Protein AF-A0A1S3CPS3-F1 (afdb_monomer_lite)

Sequence (125 aa):
MTLNRGPIDPDVLYDQNIHRSETVWDDRNTPEINCRRREAVVQRTIPLHRNILPLLRASGFYGLARLGFIQLDWHLITALLERWRPETHTFHMPVGESIITLQDVEVFVGLPADGEPVIGQMHDD

Radius of gyration: 20.02 Å; chains: 1; bounding box: 46×46×53 Å

Foldseek 3Di:
DPQDQDDPDCVQQVCCVVALSNCPPPPPCDPQDDDDDPPPDQWLPPPDDPVVCVVCVVQQNNQQSPDTDDDDDPVVVRQQVSQQGPSVRWGQDSVGTHHCDLVNVCVNRVRDSDDDDDDDDDDDD

Secondary structure (DSSP, 8-state):
-----S-SSTTTSTTGGGSHHHHTTS-S-PPPP--------S-------TTHHHHHHHTTTHHHHH-------HHHHHHHHTTEETTTTEEEETTEEE---HHHHHHHH---SSSS---------

Structure (mmCIF, N/CA/C/O backbone):
data_AF-A0A1S3CPS3-F1
#
_entry.id   AF-A0A1S3CPS3-F1
#
loop_
_atom_site.group_PDB
_atom_site.id
_atom_site.type_symbol
_atom_site.label_atom_id
_atom_site.label_alt_id
_atom_site.label_comp_id
_atom_site.label_asym_id
_atom_site.label_entity_id
_atom_site.label_seq_id
_atom_site.pdbx_PDB_ins_code
_atom_site.Cartn_x
_atom_site.Cartn_y
_atom_site.Cartn_z
_atom_site.occupancy
_atom_site.B_iso_or_equiv
_atom_site.auth_seq_id
_atom_site.auth_comp_id
_atom_site.auth_asym_id
_atom_site.auth_atom_id
_atom_site.pdbx_PDB_model_num
ATOM 1 N N . MET A 1 1 ? 12.681 -18.830 -22.046 1.00 41.53 1 MET A N 1
ATOM 2 C CA . MET A 1 1 ? 11.754 -17.700 -21.839 1.00 41.53 1 MET A CA 1
ATOM 3 C C . MET A 1 1 ? 12.587 -16.486 -21.492 1.00 41.53 1 MET A C 1
ATOM 5 O O . MET A 1 1 ? 13.226 -16.481 -20.450 1.00 41.53 1 MET A O 1
ATOM 9 N N . THR A 1 2 ? 12.673 -15.514 -22.392 1.00 49.75 2 THR A N 1
ATOM 10 C CA . THR A 1 2 ? 13.276 -14.212 -22.097 1.00 49.75 2 THR A CA 1
ATOM 11 C C . THR A 1 2 ? 12.323 -13.462 -21.175 1.00 49.75 2 THR A C 1
ATOM 13 O O . THR A 1 2 ? 11.215 -13.125 -21.581 1.00 49.75 2 THR A O 1
ATOM 16 N N . LEU A 1 3 ? 12.719 -13.292 -19.912 1.00 58.16 3 LEU A N 1
ATOM 17 C CA . LEU A 1 3 ? 11.977 -12.510 -18.926 1.00 58.16 3 LEU A CA 1
ATOM 18 C C . LEU A 1 3 ? 11.832 -11.085 -19.474 1.00 58.16 3 LEU A C 1
ATOM 20 O O . LEU A 1 3 ? 12.842 -10.410 -19.676 1.00 58.16 3 LEU A O 1
ATOM 24 N N . ASN A 1 4 ? 10.608 -10.669 -19.796 1.00 58.00 4 ASN A N 1
ATOM 25 C CA . ASN A 1 4 ? 10.362 -9.348 -20.365 1.00 58.00 4 ASN A CA 1
ATOM 26 C C . ASN A 1 4 ? 10.661 -8.297 -19.284 1.00 58.00 4 ASN A C 1
ATOM 28 O O . ASN A 1 4 ? 10.071 -8.339 -18.205 1.00 58.00 4 ASN A O 1
ATOM 32 N N . ARG A 1 5 ? 11.644 -7.425 -19.537 1.00 60.66 5 ARG A N 1
ATOM 33 C CA . ARG A 1 5 ? 12.244 -6.529 -18.524 1.00 60.66 5 ARG A CA 1
ATOM 34 C C . ARG A 1 5 ? 11.536 -5.180 -18.391 1.00 60.66 5 ARG A C 1
ATOM 36 O O . ARG A 1 5 ? 11.860 -4.405 -17.497 1.00 60.66 5 ARG A O 1
ATOM 43 N N . GLY A 1 6 ? 10.571 -4.914 -19.261 1.00 64.44 6 GLY A N 1
ATOM 44 C CA . GLY A 1 6 ? 9.902 -3.629 -19.361 1.00 64.44 6 GLY A CA 1
ATOM 45 C C . GLY A 1 6 ? 8.539 -3.749 -20.040 1.00 64.44 6 GLY A C 1
ATOM 46 O O . GLY A 1 6 ? 8.121 -4.857 -20.395 1.00 64.44 6 GLY A O 1
ATOM 47 N N . PRO A 1 7 ? 7.832 -2.621 -20.187 1.00 68.56 7 PRO A N 1
ATOM 48 C CA . PRO A 1 7 ? 6.546 -2.571 -20.868 1.00 68.56 7 PRO A CA 1
ATOM 49 C C . PRO A 1 7 ? 6.661 -3.078 -22.310 1.00 68.56 7 PRO A C 1
ATOM 51 O O . PRO A 1 7 ? 7.671 -2.869 -22.980 1.00 68.56 7 PRO A O 1
ATOM 54 N N . ILE A 1 8 ? 5.600 -3.723 -22.795 1.00 72.12 8 ILE A N 1
ATOM 55 C CA . ILE A 1 8 ? 5.469 -4.064 -24.221 1.00 72.12 8 ILE A CA 1
ATOM 56 C C . ILE A 1 8 ? 5.279 -2.782 -25.044 1.00 72.12 8 ILE A C 1
ATOM 58 O O . ILE A 1 8 ? 5.787 -2.689 -26.159 1.00 72.12 8 ILE A O 1
ATOM 62 N N . ASP A 1 9 ? 4.576 -1.806 -24.468 1.00 74.94 9 ASP A N 1
ATOM 63 C CA . ASP A 1 9 ? 4.298 -0.505 -25.062 1.00 74.94 9 ASP A CA 1
ATOM 64 C C . ASP A 1 9 ? 4.963 0.615 -24.234 1.00 74.94 9 ASP A C 1
ATOM 66 O O . ASP A 1 9 ? 4.544 0.868 -23.097 1.00 74.94 9 ASP A O 1
ATOM 70 N N . PRO A 1 10 ? 6.012 1.271 -24.761 1.00 73.31 10 PRO A N 1
ATOM 71 C CA . PRO A 1 10 ? 6.717 2.335 -24.054 1.00 73.31 10 PRO A CA 1
ATOM 72 C C . PRO A 1 10 ? 5.872 3.604 -23.861 1.00 73.31 10 PRO A C 1
ATOM 74 O O . PRO A 1 10 ? 6.233 4.417 -23.015 1.00 73.31 10 PRO A O 1
ATOM 77 N N . ASP A 1 11 ? 4.752 3.765 -24.574 1.00 79.25 11 ASP A N 1
ATOM 78 C CA . ASP A 1 11 ? 3.881 4.938 -24.429 1.00 79.25 11 ASP A CA 1
ATOM 79 C C . ASP A 1 11 ? 3.039 4.878 -23.140 1.00 79.25 11 ASP A C 1
ATOM 81 O O . ASP A 1 11 ? 2.579 5.906 -22.642 1.00 79.25 11 ASP A O 1
ATOM 85 N N . VAL A 1 12 ? 2.859 3.681 -22.566 1.00 77.25 12 VAL A N 1
ATOM 86 C CA . VAL A 1 12 ? 2.080 3.467 -21.334 1.00 77.25 12 VAL A CA 1
ATOM 87 C C . VAL A 1 12 ? 2.925 3.690 -20.077 1.00 77.25 12 VAL A C 1
ATOM 89 O O . VAL A 1 12 ? 2.454 4.309 -19.126 1.00 77.25 12 VAL A O 1
ATOM 92 N N . LEU A 1 13 ? 4.172 3.204 -20.064 1.00 83.94 13 LEU A N 1
ATOM 93 C CA . LEU A 1 13 ? 5.126 3.415 -18.963 1.00 83.94 13 LEU A CA 1
ATOM 94 C C . LEU A 1 13 ? 6.268 4.314 -19.435 1.00 83.94 13 LEU A C 1
ATOM 96 O O . LEU A 1 13 ? 7.410 3.873 -19.612 1.00 83.94 13 LEU A O 1
ATOM 100 N N . TYR A 1 14 ? 5.923 5.576 -19.667 1.00 85.25 14 TYR A N 1
ATOM 101 C CA . TYR A 1 14 ? 6.812 6.562 -20.272 1.00 85.25 14 TYR A CA 1
ATOM 102 C C . TYR A 1 14 ? 8.051 6.885 -19.415 1.00 85.25 14 TYR A C 1
ATOM 104 O O . TYR A 1 14 ? 9.053 7.334 -19.970 1.00 85.25 14 TYR A O 1
ATOM 112 N N . ASP A 1 15 ? 8.047 6.587 -18.107 1.00 87.56 15 ASP A N 1
ATOM 113 C CA . ASP A 1 15 ? 9.205 6.787 -17.222 1.00 87.56 15 ASP A CA 1
ATOM 114 C C . ASP A 1 15 ? 10.088 5.528 -17.076 1.00 87.56 15 ASP A C 1
ATOM 116 O O . ASP A 1 15 ? 10.978 5.481 -16.221 1.00 87.56 15 ASP A O 1
ATOM 120 N N . GLN A 1 16 ? 9.902 4.484 -17.902 1.00 84.94 16 GLN A N 1
ATOM 121 C CA . GLN A 1 16 ? 10.664 3.228 -17.790 1.00 84.94 16 GLN A CA 1
ATOM 122 C C . GLN A 1 16 ? 12.186 3.437 -17.757 1.00 84.94 16 GLN A C 1
ATOM 124 O O . GLN A 1 16 ? 12.871 2.790 -16.970 1.00 84.94 16 GLN A O 1
ATOM 129 N N . ASN A 1 17 ? 12.715 4.335 -18.588 1.00 83.94 17 ASN A N 1
ATOM 130 C CA . ASN A 1 17 ? 14.154 4.579 -18.729 1.00 83.94 17 ASN A CA 1
ATOM 131 C C . ASN A 1 17 ? 14.822 5.155 -17.466 1.00 83.94 17 ASN A C 1
ATOM 133 O O . ASN A 1 17 ? 16.031 5.006 -17.296 1.00 83.94 17 ASN A O 1
ATOM 137 N N . ILE A 1 18 ? 14.054 5.824 -16.605 1.00 85.31 18 ILE A N 1
ATOM 138 C CA . ILE A 1 18 ? 14.514 6.386 -15.328 1.00 85.31 18 ILE A CA 1
ATOM 139 C C . ILE A 1 18 ? 14.007 5.584 -14.124 1.00 85.31 18 ILE A C 1
ATOM 141 O O . ILE A 1 18 ? 14.404 5.847 -12.987 1.00 85.31 18 ILE A O 1
ATOM 145 N N . HIS A 1 19 ? 13.131 4.606 -14.354 1.00 86.12 19 HIS A N 1
ATOM 146 C CA . HIS A 1 19 ? 12.526 3.815 -13.301 1.00 86.12 19 HIS A CA 1
ATOM 147 C C . HIS A 1 19 ? 13.486 2.751 -12.758 1.00 86.12 19 HIS A C 1
ATOM 149 O O . HIS A 1 19 ? 14.200 2.074 -13.496 1.00 86.12 19 HIS A O 1
ATOM 155 N N . ARG A 1 20 ? 13.454 2.524 -11.439 1.00 80.12 20 ARG A N 1
ATOM 156 C CA . ARG A 1 20 ? 14.397 1.618 -10.761 1.00 80.12 20 ARG A CA 1
ATOM 157 C C . ARG A 1 20 ? 14.268 0.154 -11.202 1.00 80.12 20 ARG A C 1
ATOM 159 O O . ARG A 1 20 ? 15.234 -0.595 -11.105 1.00 80.12 20 ARG A O 1
ATOM 166 N N . SER A 1 21 ? 13.117 -0.259 -11.740 1.00 80.00 21 SER A N 1
ATOM 167 C CA . SER A 1 21 ? 12.954 -1.602 -12.323 1.00 80.00 21 SER A CA 1
ATOM 168 C C . SER A 1 21 ? 13.867 -1.864 -13.522 1.00 80.00 21 SER A C 1
ATOM 170 O O . SER A 1 21 ? 14.117 -3.025 -13.831 1.00 80.00 21 SER A O 1
ATOM 172 N N . GLU A 1 22 ? 14.321 -0.815 -14.216 1.00 79.81 22 GLU A N 1
ATOM 173 C CA . GLU A 1 22 ? 15.258 -0.939 -15.336 1.00 79.81 22 GLU A CA 1
ATOM 174 C C . GLU A 1 22 ? 16.603 -1.492 -14.858 1.00 79.81 22 GLU A C 1
ATOM 176 O O . GLU A 1 22 ? 17.214 -2.328 -15.518 1.00 79.81 22 GLU A O 1
ATOM 181 N N . THR A 1 23 ? 17.036 -1.081 -13.663 1.00 76.75 23 THR A N 1
ATOM 182 C CA . THR A 1 23 ? 18.326 -1.482 -13.098 1.00 76.75 23 THR A CA 1
ATOM 183 C C . THR A 1 23 ? 18.220 -2.581 -12.054 1.00 76.75 23 THR A C 1
ATOM 185 O O . THR A 1 23 ? 19.248 -3.127 -11.693 1.00 76.75 23 THR A O 1
ATOM 188 N N . VAL A 1 24 ? 17.024 -2.957 -11.583 1.00 72.06 24 VAL A N 1
ATOM 189 C CA . VAL A 1 24 ? 16.867 -3.981 -10.526 1.00 72.06 24 VAL A CA 1
ATOM 190 C C . VAL A 1 24 ? 17.383 -5.369 -10.938 1.00 72.06 24 VAL A C 1
ATOM 192 O O . VAL A 1 24 ? 17.689 -6.199 -10.088 1.00 72.06 24 VAL A O 1
ATOM 195 N N . TRP A 1 25 ? 17.451 -5.635 -12.246 1.00 68.00 25 TRP A N 1
ATOM 196 C CA . TRP A 1 25 ? 17.958 -6.889 -12.818 1.00 68.00 25 TRP A CA 1
ATOM 197 C C . TRP A 1 25 ? 19.433 -6.829 -13.200 1.00 68.00 25 TRP A C 1
ATOM 199 O O . TRP A 1 25 ? 20.061 -7.868 -13.405 1.00 68.00 25 TRP A O 1
ATOM 209 N N . ASP A 1 26 ? 19.962 -5.621 -13.339 1.00 68.06 26 ASP A N 1
ATOM 210 C CA . ASP A 1 26 ? 21.376 -5.407 -13.542 1.00 68.06 26 ASP A CA 1
ATOM 211 C C . ASP A 1 26 ? 21.992 -5.383 -12.142 1.00 68.06 26 ASP A C 1
ATOM 213 O O . ASP A 1 26 ? 21.619 -4.553 -11.324 1.00 68.06 26 ASP A O 1
ATOM 217 N N . ASP A 1 27 ? 22.940 -6.275 -11.854 1.00 61.59 27 ASP A N 1
ATOM 218 C CA . ASP A 1 27 ? 23.669 -6.400 -10.569 1.00 61.59 27 ASP A CA 1
ATOM 219 C C . ASP A 1 27 ? 24.555 -5.164 -10.244 1.00 61.59 27 ASP A C 1
ATOM 221 O O . ASP A 1 27 ? 25.608 -5.229 -9.616 1.00 61.59 27 ASP A O 1
ATOM 225 N N . ARG A 1 28 ? 24.169 -4.001 -10.774 1.00 60.50 28 ARG A N 1
ATOM 226 C CA . ARG A 1 28 ? 24.707 -2.675 -10.507 1.00 60.50 28 ARG A CA 1
ATOM 227 C C . ARG A 1 28 ? 24.231 -2.240 -9.123 1.00 60.50 28 ARG A C 1
ATOM 229 O O . ARG A 1 28 ? 23.114 -2.558 -8.727 1.00 60.50 28 ARG A O 1
ATOM 236 N N . ASN A 1 29 ? 25.054 -1.442 -8.436 1.00 65.12 29 ASN A N 1
ATOM 237 C CA . ASN A 1 29 ? 24.770 -0.801 -7.143 1.00 65.12 29 ASN A CA 1
ATOM 238 C C . ASN A 1 29 ? 23.523 0.109 -7.187 1.00 65.12 29 ASN A C 1
ATOM 240 O O . ASN A 1 29 ? 23.625 1.336 -7.118 1.00 65.12 29 ASN A O 1
ATOM 244 N N . THR A 1 30 ? 22.336 -0.471 -7.309 1.00 69.31 30 THR A N 1
ATOM 245 C CA . THR A 1 30 ? 21.082 0.248 -7.153 1.00 69.31 30 THR A CA 1
ATOM 246 C C . THR A 1 30 ? 20.986 0.647 -5.680 1.00 69.31 30 THR A C 1
ATOM 248 O O . THR A 1 30 ? 21.129 -0.218 -4.814 1.00 69.31 30 THR A O 1
ATOM 251 N N . PRO A 1 31 ? 20.808 1.940 -5.359 1.00 76.31 31 PRO A N 1
ATOM 252 C CA . PRO A 1 31 ? 20.726 2.367 -3.972 1.00 76.31 31 PRO A CA 1
ATOM 253 C C . PRO A 1 31 ? 19.561 1.656 -3.281 1.00 76.31 31 PRO A C 1
ATOM 255 O O . PRO A 1 31 ? 18.433 1.677 -3.779 1.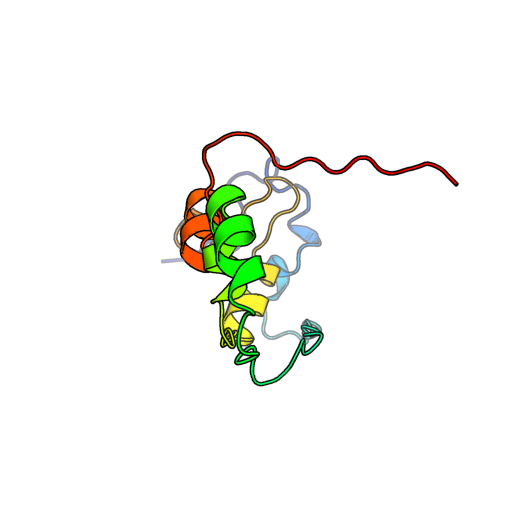00 76.31 31 PRO A O 1
ATOM 258 N N . GLU A 1 32 ? 19.844 1.032 -2.137 1.00 77.69 32 GLU A N 1
ATOM 259 C CA . GL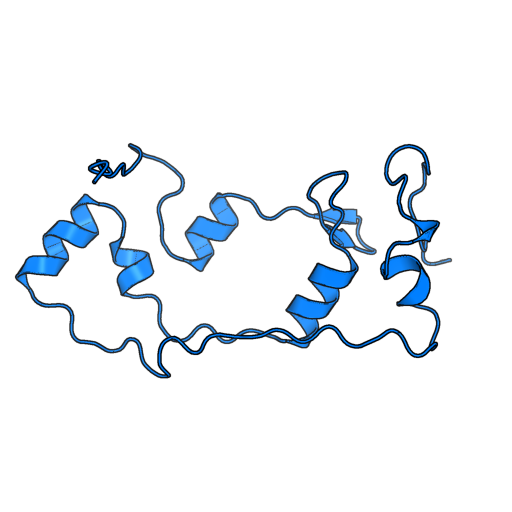U A 1 32 ? 18.828 0.362 -1.331 1.00 77.69 32 GLU A CA 1
ATOM 260 C C . GLU A 1 32 ? 17.746 1.370 -0.928 1.00 77.69 32 GLU A C 1
ATOM 262 O O . GLU A 1 32 ? 18.029 2.435 -0.367 1.00 77.69 32 GLU A O 1
ATOM 267 N N . ILE A 1 33 ? 16.481 1.034 -1.183 1.00 82.94 33 ILE A N 1
ATOM 268 C CA . ILE A 1 33 ? 15.381 1.722 -0.502 1.00 82.94 33 ILE A CA 1
ATOM 269 C C . ILE A 1 33 ? 15.528 1.400 0.971 1.00 82.94 33 ILE A C 1
ATOM 271 O O . ILE A 1 33 ? 15.820 0.261 1.289 1.00 82.94 33 ILE A O 1
ATOM 275 N N . ASN A 1 34 ? 15.269 2.348 1.868 1.00 78.25 34 ASN A N 1
ATOM 276 C CA . ASN A 1 34 ? 15.160 2.072 3.296 1.00 78.25 34 ASN A CA 1
ATOM 277 C C . ASN A 1 34 ? 13.737 2.389 3.777 1.00 78.25 34 ASN A C 1
ATOM 279 O O . ASN A 1 34 ? 13.303 3.541 3.701 1.00 78.25 34 ASN A O 1
ATOM 283 N N . CYS A 1 35 ? 12.989 1.394 4.264 1.00 75.12 35 CYS A N 1
ATOM 284 C CA . CYS A 1 35 ? 11.683 1.639 4.856 1.00 75.12 35 CYS A CA 1
ATOM 285 C C . CYS A 1 35 ? 11.890 2.116 6.267 1.00 75.12 35 CYS A C 1
ATOM 287 O O . CYS A 1 35 ? 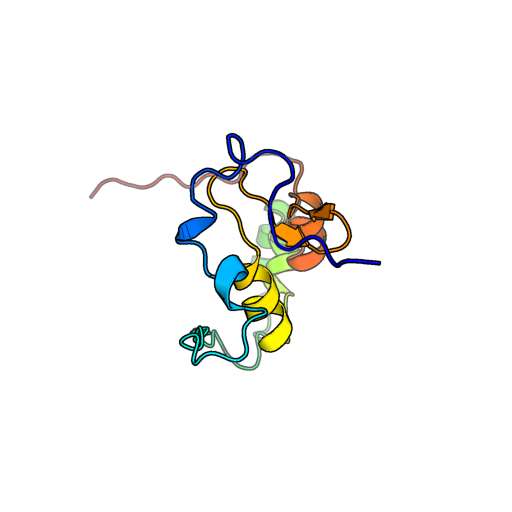12.349 1.397 7.155 1.00 75.12 35 CYS A O 1
ATOM 289 N N . ARG A 1 36 ? 11.411 3.328 6.490 1.00 78.38 36 ARG A N 1
ATOM 290 C CA . ARG A 1 36 ? 11.275 3.861 7.827 1.00 78.38 36 ARG A CA 1
ATOM 291 C C . ARG A 1 36 ? 9.932 3.443 8.381 1.00 78.38 36 ARG A C 1
ATOM 293 O O . ARG A 1 36 ? 8.906 4.056 8.104 1.00 78.38 36 ARG A O 1
ATOM 300 N N . ARG A 1 37 ? 9.950 2.408 9.215 1.00 72.31 37 ARG A N 1
ATOM 301 C CA . ARG A 1 37 ? 8.819 2.119 10.086 1.00 72.31 37 ARG A CA 1
ATOM 302 C C . ARG A 1 37 ? 8.888 3.058 11.282 1.00 72.31 37 ARG A C 1
ATOM 304 O O . ARG A 1 37 ? 9.793 2.958 12.105 1.00 72.31 37 ARG A O 1
ATOM 311 N N . ARG A 1 38 ? 7.904 3.948 11.420 1.00 67.50 38 ARG A N 1
ATOM 312 C CA . ARG A 1 38 ? 7.655 4.586 12.714 1.00 67.50 38 ARG A CA 1
ATOM 313 C C . ARG A 1 38 ? 7.017 3.521 13.596 1.00 67.50 38 ARG A C 1
ATOM 315 O O . ARG A 1 38 ? 5.852 3.183 13.395 1.00 67.50 38 ARG A O 1
ATOM 322 N N . GLU A 1 39 ? 7.794 2.923 14.495 1.00 57.97 39 GLU A N 1
ATOM 323 C CA . GLU A 1 39 ? 7.276 1.944 15.449 1.00 57.97 39 GLU A CA 1
ATOM 324 C C . GLU A 1 39 ? 6.214 2.602 16.332 1.00 57.97 39 GLU A C 1
ATOM 326 O O . GLU A 1 39 ? 6.501 3.224 17.350 1.00 57.97 39 GLU A O 1
ATOM 331 N N . ALA A 1 40 ? 4.950 2.463 15.946 1.00 52.94 40 ALA A N 1
ATOM 332 C CA . ALA A 1 40 ? 3.839 2.672 16.852 1.00 52.94 40 ALA A CA 1
ATOM 333 C C . ALA A 1 40 ? 3.679 1.400 17.696 1.00 52.94 40 ALA A C 1
ATOM 335 O O . ALA A 1 40 ? 2.731 0.647 17.514 1.00 52.94 40 ALA A O 1
ATOM 336 N N . VAL A 1 41 ? 4.637 1.201 18.608 1.00 52.72 41 VAL A N 1
ATOM 337 C CA . VAL A 1 41 ? 4.556 0.336 19.792 1.00 52.72 41 VAL A CA 1
ATOM 338 C C . VAL A 1 41 ? 4.499 -1.173 19.504 1.00 52.72 41 VAL A C 1
ATOM 340 O O . VAL A 1 41 ? 3.566 -1.704 18.913 1.00 52.72 41 VAL A O 1
ATOM 343 N N . VAL A 1 42 ? 5.497 -1.881 20.035 1.00 50.94 42 VAL A N 1
ATOM 344 C CA . VAL A 1 42 ? 5.684 -3.344 20.032 1.00 50.94 42 VAL A CA 1
ATOM 345 C C . VAL A 1 42 ? 4.460 -4.149 20.512 1.00 50.94 42 VAL A C 1
ATOM 347 O O . VAL A 1 42 ? 4.366 -5.330 20.212 1.00 50.94 42 VAL A O 1
ATOM 350 N N . GLN A 1 43 ? 3.463 -3.549 21.161 1.00 51.94 43 GLN A N 1
ATOM 351 C CA . GLN A 1 43 ? 2.217 -4.204 21.564 1.00 51.94 43 GLN A CA 1
ATOM 352 C C . GLN A 1 43 ? 1.074 -3.179 21.582 1.00 51.94 43 GLN A C 1
ATOM 354 O O . GLN A 1 43 ? 0.949 -2.395 22.518 1.00 51.94 43 GLN A O 1
ATOM 359 N N . ARG A 1 44 ? 0.160 -3.233 20.605 1.00 55.81 44 ARG A N 1
ATOM 360 C CA . ARG A 1 44 ? -1.185 -2.628 20.728 1.00 55.81 44 ARG A CA 1
ATOM 361 C C . ARG A 1 44 ? -2.101 -3.438 21.655 1.00 55.81 44 ARG A C 1
ATOM 363 O O . ARG A 1 44 ? -3.316 -3.432 21.504 1.00 55.81 44 ARG A O 1
ATOM 370 N N . THR A 1 45 ? -1.553 -4.120 22.654 1.00 58.16 45 THR A N 1
ATOM 371 C CA . THR A 1 45 ? -2.354 -4.788 23.684 1.00 58.16 45 THR A CA 1
ATOM 372 C C . THR A 1 45 ? -2.750 -3.785 24.770 1.00 58.16 45 THR A C 1
ATOM 374 O O . THR A 1 45 ? -2.632 -4.065 25.957 1.00 58.16 45 THR A O 1
ATOM 377 N N . ILE A 1 46 ? -3.182 -2.581 24.379 1.00 66.12 46 ILE A N 1
ATOM 378 C CA . ILE A 1 46 ? -3.782 -1.631 25.316 1.00 66.12 46 ILE A CA 1
ATOM 379 C C . ILE A 1 46 ? -5.211 -2.125 25.557 1.00 66.12 46 ILE A C 1
ATOM 381 O O . ILE A 1 46 ? -5.980 -2.226 24.597 1.00 66.12 46 ILE A O 1
ATOM 385 N N . PRO A 1 47 ? -5.596 -2.453 26.800 1.00 76.31 47 PRO A N 1
ATOM 386 C CA . PRO A 1 47 ? -6.962 -2.853 27.093 1.00 76.31 47 PRO A CA 1
ATOM 387 C C . PRO A 1 47 ? -7.923 -1.721 26.712 1.00 76.31 47 PRO A C 1
ATOM 389 O O . PRO A 1 47 ? -7.872 -0.629 27.280 1.00 76.31 47 PRO A O 1
ATOM 392 N N . LEU A 1 48 ? -8.798 -1.969 25.736 1.00 83.19 48 LEU A N 1
ATOM 393 C CA . LEU A 1 48 ? -9.810 -0.995 25.336 1.00 83.19 48 LEU A CA 1
ATOM 394 C C . LEU A 1 48 ? -10.834 -0.838 26.462 1.00 83.19 48 LEU A C 1
ATOM 396 O O . LEU A 1 48 ? -11.432 -1.816 26.917 1.00 83.19 48 LEU A O 1
ATOM 400 N N . HIS A 1 49 ? -11.062 0.402 26.896 1.00 88.38 49 HIS A N 1
ATOM 401 C CA . HIS A 1 49 ? -12.054 0.687 27.924 1.00 88.38 49 HIS A CA 1
ATOM 402 C C . HIS A 1 49 ? -13.457 0.271 27.458 1.00 88.38 49 HIS A C 1
ATOM 404 O O . HIS A 1 49 ? -13.835 0.478 26.300 1.00 88.38 49 HIS A O 1
ATOM 410 N N . ARG A 1 50 ? -14.271 -0.262 28.377 1.00 89.56 50 ARG A N 1
ATOM 411 C CA . ARG A 1 50 ? -15.611 -0.796 28.077 1.00 89.56 50 ARG A CA 1
ATOM 412 C C . ARG A 1 50 ? -16.522 0.211 27.368 1.00 89.56 50 ARG A C 1
ATOM 414 O O . ARG A 1 50 ? -17.318 -0.195 26.532 1.00 89.56 50 ARG A O 1
ATOM 421 N N . ASN A 1 51 ? -16.373 1.502 27.661 1.00 92.50 51 ASN A N 1
ATOM 422 C CA . ASN A 1 51 ? -17.179 2.568 27.050 1.00 92.50 51 ASN A CA 1
ATOM 423 C C . ASN A 1 51 ? -16.732 2.936 25.624 1.00 92.50 51 ASN A C 1
ATOM 425 O O . ASN A 1 51 ? -17.505 3.529 24.884 1.00 92.50 51 ASN A O 1
ATOM 429 N N . ILE A 1 52 ? -15.505 2.585 25.229 1.00 89.69 52 ILE A N 1
ATOM 430 C CA . ILE A 1 52 ? -14.961 2.878 23.893 1.00 89.69 52 ILE A CA 1
ATOM 431 C C . ILE A 1 52 ? -15.358 1.776 22.901 1.00 89.69 52 ILE A C 1
ATOM 433 O O . ILE A 1 52 ? -15.563 2.042 21.720 1.00 89.69 52 ILE A O 1
ATOM 437 N N . LEU A 1 53 ? -15.528 0.537 23.378 1.00 90.56 53 LEU A N 1
ATOM 438 C CA . LEU A 1 53 ? -15.893 -0.608 22.538 1.00 90.56 53 LEU A CA 1
ATOM 439 C C . LEU A 1 53 ? -17.180 -0.395 21.713 1.00 90.56 53 LEU A C 1
ATOM 441 O O . LEU A 1 53 ? -17.147 -0.703 20.521 1.00 90.56 53 LEU A O 1
ATOM 445 N N . PRO A 1 54 ? -18.295 0.127 22.271 1.00 93.81 54 PRO A N 1
ATOM 446 C CA . PRO A 1 54 ? -19.490 0.418 21.482 1.00 93.81 54 PRO A CA 1
ATOM 447 C C . PRO A 1 54 ? -19.237 1.459 20.390 1.00 93.81 54 PRO A C 1
ATOM 449 O O . PRO A 1 54 ? -19.702 1.274 19.271 1.00 93.81 54 PRO A O 1
ATOM 452 N N . LEU A 1 55 ? -18.457 2.503 20.689 1.00 91.62 55 LEU A N 1
ATOM 453 C CA . LEU A 1 55 ? -18.141 3.572 19.739 1.00 91.62 55 LEU A CA 1
ATOM 454 C C . LEU A 1 55 ? -17.319 3.041 18.559 1.00 91.62 55 LEU A C 1
ATOM 456 O O . LEU A 1 55 ? -17.654 3.315 17.415 1.00 91.62 55 LEU A O 1
ATOM 460 N N . LEU A 1 56 ? -16.304 2.214 18.830 1.00 90.38 56 LEU A N 1
ATOM 461 C CA . LEU A 1 56 ? -15.474 1.593 17.790 1.00 90.38 56 LEU A CA 1
ATOM 462 C C . LEU A 1 56 ? -16.250 0.621 16.900 1.00 90.38 56 LEU A C 1
ATOM 464 O O . LEU A 1 56 ? -15.933 0.475 15.724 1.00 90.38 56 LEU A O 1
ATOM 468 N N . ARG A 1 57 ? -17.238 -0.085 17.458 1.00 90.44 57 ARG A N 1
ATOM 469 C CA . ARG A 1 57 ? -18.106 -0.967 16.667 1.00 90.44 57 ARG A CA 1
ATOM 470 C C . ARG A 1 57 ? -19.063 -0.163 15.801 1.00 90.44 57 ARG A C 1
ATOM 472 O O . ARG A 1 57 ? -19.200 -0.482 14.630 1.00 90.44 57 ARG A O 1
ATOM 479 N N . ALA A 1 58 ? -19.679 0.873 16.367 1.00 89.06 58 ALA A N 1
ATOM 480 C CA . ALA A 1 58 ? -20.588 1.747 15.635 1.00 89.06 58 ALA A CA 1
ATOM 481 C C . ALA A 1 58 ? -19.886 2.485 14.484 1.00 89.06 58 ALA A C 1
ATOM 483 O O . ALA A 1 58 ? -20.500 2.700 13.449 1.00 89.06 58 ALA A O 1
ATOM 484 N N . SER A 1 59 ? -18.604 2.832 14.643 1.00 87.69 59 SER A N 1
ATOM 485 C CA . SER A 1 59 ? -17.822 3.514 13.608 1.00 87.69 59 SER A CA 1
ATOM 486 C C . SER A 1 59 ? -17.101 2.585 12.623 1.00 87.69 59 SER A C 1
ATOM 488 O O . SER A 1 59 ? -16.467 3.078 11.698 1.00 87.69 59 SER A O 1
ATOM 490 N N . GLY A 1 60 ? -17.119 1.262 12.827 1.00 89.06 60 GLY A N 1
ATOM 491 C CA . GLY A 1 60 ? -16.360 0.309 12.002 1.00 89.06 60 GLY A CA 1
ATOM 492 C C . GLY A 1 60 ? -14.857 0.216 12.320 1.00 89.06 60 GLY A C 1
ATOM 493 O O . GLY A 1 60 ? -14.153 -0.610 11.750 1.00 89.06 60 GLY A O 1
ATOM 494 N N . PHE A 1 61 ? -14.342 0.980 13.289 1.00 89.12 61 PHE A N 1
ATOM 495 C CA . PHE A 1 61 ? -12.916 0.993 13.662 1.00 89.12 61 PHE A CA 1
ATOM 496 C C . PHE A 1 61 ? -12.486 -0.159 14.581 1.00 89.12 61 PHE A C 1
ATOM 498 O O . PHE A 1 61 ? -11.323 -0.246 14.986 1.00 89.12 61 PHE A O 1
ATOM 505 N N . TYR A 1 62 ? -13.403 -1.053 14.949 1.00 87.88 62 TYR A N 1
ATOM 506 C CA . TYR A 1 62 ? -13.106 -2.148 15.869 1.00 87.88 62 TYR A CA 1
ATOM 507 C C . TYR A 1 62 ? -12.020 -3.105 15.347 1.00 87.88 62 TYR A C 1
ATOM 509 O O . TYR A 1 62 ? -11.189 -3.549 16.142 1.00 87.88 62 TYR A O 1
ATOM 517 N N . GLY A 1 63 ? -11.986 -3.395 14.039 1.00 85.62 63 GLY A N 1
ATOM 518 C CA . GLY A 1 63 ? -10.936 -4.218 13.426 1.00 85.62 63 GLY A CA 1
ATOM 519 C C . GLY A 1 63 ? -9.555 -3.579 13.573 1.00 85.62 63 GLY A C 1
ATOM 520 O O . GLY A 1 63 ? -8.649 -4.191 14.141 1.00 85.62 63 GLY A O 1
ATOM 521 N N . LEU A 1 64 ? -9.441 -2.296 13.215 1.00 85.62 64 LEU A N 1
ATOM 522 C CA . LEU A 1 64 ? -8.207 -1.518 13.357 1.00 85.62 64 LEU A CA 1
ATOM 523 C C . LEU A 1 64 ? -7.731 -1.425 14.814 1.00 85.62 64 LEU A C 1
ATOM 525 O O . LEU A 1 64 ? -6.533 -1.500 15.092 1.00 85.62 64 LEU A O 1
ATOM 529 N N . ALA A 1 65 ? -8.661 -1.276 15.760 1.00 84.25 65 ALA A N 1
ATOM 530 C CA . ALA A 1 65 ? -8.347 -1.206 17.186 1.00 84.25 65 ALA A CA 1
ATOM 531 C C . ALA A 1 65 ? -7.824 -2.537 17.753 1.00 84.25 65 ALA A C 1
ATOM 533 O O . ALA A 1 65 ? -7.128 -2.547 18.766 1.00 84.25 65 ALA A O 1
ATOM 534 N N . ARG A 1 66 ? -8.151 -3.660 17.103 1.00 81.31 66 ARG A N 1
ATOM 535 C CA . ARG A 1 66 ? -7.631 -4.995 17.429 1.00 81.31 66 ARG A CA 1
ATOM 536 C C . ARG A 1 66 ? -6.388 -5.374 16.635 1.00 81.31 66 ARG A C 1
ATOM 538 O O . ARG A 1 66 ? -5.786 -6.403 16.940 1.00 81.31 66 ARG A O 1
ATOM 545 N N . LEU A 1 67 ? -6.025 -4.578 15.633 1.00 80.44 67 LEU A N 1
ATOM 546 C CA . LEU A 1 67 ? -4.865 -4.829 14.798 1.00 80.44 67 LEU A CA 1
ATOM 547 C C . LEU A 1 67 ? -3.613 -4.790 15.674 1.00 80.44 67 LEU A C 1
ATOM 549 O O . LEU A 1 67 ? -3.267 -3.760 16.258 1.00 80.44 67 LEU A O 1
ATOM 553 N N . GLY A 1 68 ? -2.987 -5.954 15.817 1.00 76.00 68 GLY A N 1
ATOM 554 C CA . GLY A 1 68 ? -1.791 -6.131 16.624 1.00 76.00 68 GLY A CA 1
ATOM 555 C C . GLY A 1 68 ? -0.538 -5.631 15.913 1.00 76.00 68 GLY A C 1
ATOM 556 O O . GLY A 1 68 ? -0.574 -4.771 15.030 1.00 76.00 68 GLY A O 1
ATOM 557 N N . PHE A 1 69 ? 0.600 -6.204 16.295 1.00 75.81 69 PHE A N 1
ATOM 558 C CA . PHE A 1 69 ? 1.831 -5.995 15.551 1.00 75.81 69 PHE A CA 1
ATOM 559 C C . PHE A 1 69 ? 1.707 -6.635 14.166 1.00 75.81 69 PHE A C 1
ATOM 561 O O . PHE A 1 69 ? 1.585 -7.851 14.040 1.00 75.81 69 PHE A O 1
ATOM 568 N N . ILE A 1 70 ? 1.769 -5.807 13.128 1.00 75.56 70 ILE A N 1
ATOM 569 C CA . ILE A 1 70 ? 1.917 -6.279 11.756 1.00 75.56 70 ILE A CA 1
ATOM 570 C C . ILE A 1 70 ? 3.397 -6.587 11.546 1.00 75.56 70 ILE A C 1
ATOM 572 O O . ILE A 1 70 ? 4.250 -5.694 11.662 1.00 75.56 70 ILE A O 1
ATOM 576 N N . GLN A 1 71 ? 3.698 -7.850 11.260 1.00 75.12 71 GLN A N 1
ATOM 577 C CA . GLN A 1 71 ? 5.004 -8.239 10.757 1.00 75.12 71 GLN A CA 1
ATOM 578 C C . GLN A 1 71 ? 5.075 -7.832 9.287 1.00 75.12 71 GLN A C 1
ATOM 580 O O . GLN A 1 71 ? 4.301 -8.305 8.461 1.00 75.12 71 GLN A O 1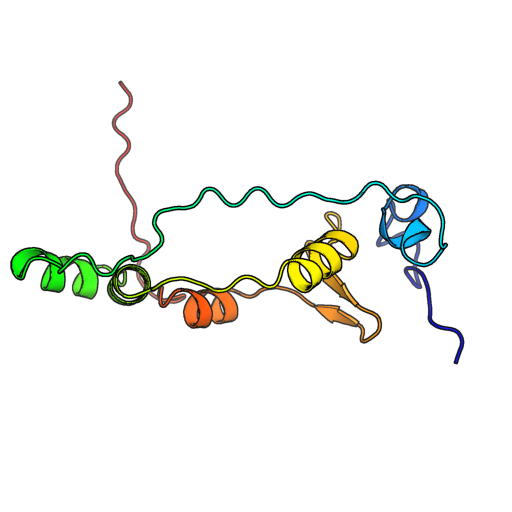
ATOM 585 N N . LEU A 1 72 ? 5.980 -6.908 8.988 1.00 78.44 72 LEU A N 1
ATOM 586 C CA . LEU A 1 72 ? 6.217 -6.428 7.637 1.00 78.44 72 LEU A CA 1
ATOM 587 C C . LEU A 1 72 ? 7.447 -7.142 7.087 1.00 78.44 72 LEU A C 1
ATOM 589 O O . LEU A 1 72 ? 8.511 -7.087 7.705 1.00 78.44 72 LEU A O 1
ATOM 593 N N . ASP A 1 73 ? 7.298 -7.804 5.942 1.00 84.88 73 ASP A N 1
ATOM 594 C CA . ASP A 1 73 ? 8.443 -8.323 5.204 1.00 84.88 73 ASP A CA 1
ATOM 595 C C . ASP A 1 73 ? 9.086 -7.174 4.431 1.00 84.88 73 ASP A C 1
ATOM 597 O O . ASP A 1 73 ? 8.514 -6.600 3.502 1.00 84.88 73 ASP A O 1
ATOM 601 N N . TRP A 1 74 ? 10.289 -6.821 4.867 1.00 83.56 74 TRP A N 1
ATOM 602 C CA . TRP A 1 74 ? 11.037 -5.715 4.309 1.00 83.56 74 TRP A CA 1
ATOM 603 C C . TRP A 1 74 ? 11.427 -5.941 2.842 1.00 83.56 74 TRP A C 1
ATOM 605 O O . TRP A 1 74 ? 11.301 -5.035 2.019 1.00 83.56 74 TRP A O 1
ATOM 615 N N . HIS A 1 75 ? 11.839 -7.160 2.498 1.00 84.56 75 HIS A N 1
ATOM 616 C CA . HIS A 1 75 ? 12.230 -7.499 1.134 1.00 84.56 75 HIS A CA 1
ATOM 617 C C . HIS A 1 75 ? 11.015 -7.463 0.212 1.00 84.56 75 HIS A C 1
ATOM 619 O O . HIS A 1 75 ? 11.107 -6.943 -0.898 1.00 84.56 75 HIS A O 1
ATOM 625 N N . LEU A 1 76 ? 9.860 -7.938 0.691 1.00 86.06 76 LEU A N 1
ATOM 626 C CA . LEU A 1 76 ? 8.609 -7.863 -0.061 1.00 86.06 76 LEU A CA 1
ATOM 627 C C . LEU A 1 76 ? 8.194 -6.412 -0.333 1.00 86.06 76 LEU A C 1
ATOM 629 O O . LEU A 1 76 ? 7.863 -6.077 -1.467 1.00 86.06 76 LEU A O 1
ATOM 633 N N . ILE A 1 77 ? 8.234 -5.541 0.680 1.00 86.81 77 ILE A N 1
ATOM 634 C CA . ILE A 1 77 ? 7.871 -4.126 0.513 1.00 86.81 77 ILE A CA 1
ATOM 635 C C . ILE A 1 77 ? 8.800 -3.446 -0.492 1.00 86.81 77 ILE A C 1
ATOM 637 O O . ILE A 1 77 ? 8.323 -2.769 -1.399 1.00 86.81 77 ILE A O 1
ATOM 641 N N . THR A 1 78 ? 10.111 -3.648 -0.370 1.00 85.62 78 THR A N 1
ATOM 642 C CA . THR A 1 78 ? 11.088 -3.101 -1.321 1.00 85.62 78 THR A CA 1
ATOM 643 C C . THR A 1 78 ? 10.833 -3.611 -2.734 1.00 85.62 78 THR A C 1
ATOM 645 O O . THR A 1 78 ? 10.755 -2.806 -3.659 1.00 85.62 78 THR A O 1
ATOM 648 N N . ALA A 1 79 ? 10.601 -4.916 -2.899 1.00 85.00 79 ALA A N 1
ATOM 649 C CA . ALA A 1 79 ? 10.327 -5.523 -4.197 1.00 85.00 79 ALA A CA 1
ATOM 650 C C . ALA A 1 79 ? 9.047 -4.981 -4.857 1.00 85.00 79 ALA A C 1
ATOM 652 O O . ALA A 1 79 ? 9.010 -4.845 -6.084 1.00 85.00 79 ALA A O 1
ATOM 653 N N . LEU A 1 80 ? 8.014 -4.666 -4.064 1.00 88.19 80 LEU A N 1
ATOM 654 C CA . LEU A 1 80 ? 6.801 -3.994 -4.533 1.00 88.19 80 LEU A CA 1
ATOM 655 C C . LEU A 1 80 ? 7.091 -2.535 -4.905 1.00 88.19 80 LEU A C 1
ATOM 657 O O . LEU A 1 80 ? 6.742 -2.104 -5.997 1.00 88.19 80 LEU A O 1
ATOM 661 N N . LEU A 1 81 ? 7.800 -1.784 -4.060 1.00 88.50 81 LEU A N 1
ATOM 662 C CA . LEU A 1 81 ? 8.172 -0.391 -4.340 1.00 88.50 81 LEU A CA 1
ATOM 663 C C . LEU A 1 81 ? 9.098 -0.240 -5.558 1.00 88.50 81 LEU A C 1
ATOM 665 O O . LEU A 1 81 ? 9.096 0.797 -6.207 1.00 88.50 81 LEU A O 1
ATOM 669 N N . GLU A 1 82 ? 9.911 -1.246 -5.872 1.00 87.19 82 GLU A N 1
ATOM 670 C CA . GLU A 1 82 ? 10.712 -1.339 -7.105 1.00 87.19 82 GLU A CA 1
ATOM 671 C C . GLU A 1 82 ? 9.900 -1.570 -8.364 1.00 87.19 82 GLU A C 1
ATOM 673 O O . GLU A 1 82 ? 10.409 -1.346 -9.460 1.00 87.19 82 GLU A O 1
ATOM 678 N N . ARG A 1 83 ? 8.666 -2.042 -8.216 1.00 87.44 83 ARG A N 1
ATOM 679 C CA . ARG A 1 83 ? 7.775 -2.408 -9.315 1.00 87.44 83 ARG A CA 1
ATOM 680 C C . ARG A 1 83 ? 6.541 -1.513 -9.391 1.00 87.44 83 ARG A C 1
ATOM 682 O O . ARG A 1 83 ? 5.751 -1.678 -10.316 1.00 87.44 83 ARG A O 1
ATOM 689 N N . TRP A 1 84 ? 6.385 -0.585 -8.449 1.00 90.19 84 TRP A N 1
ATOM 690 C CA . TRP A 1 84 ? 5.317 0.407 -8.429 1.00 90.19 84 TRP A CA 1
ATOM 691 C C . TRP A 1 84 ? 5.451 1.383 -9.594 1.00 90.19 84 TRP A C 1
ATOM 693 O O . TRP A 1 84 ? 6.509 1.975 -9.782 1.00 90.19 84 TRP A O 1
ATOM 703 N N . ARG A 1 85 ? 4.362 1.594 -10.328 1.00 89.25 85 ARG A N 1
ATOM 704 C CA . ARG A 1 85 ? 4.270 2.563 -11.415 1.00 89.25 85 ARG A CA 1
ATOM 705 C C . ARG A 1 85 ? 3.375 3.720 -11.025 1.00 89.25 85 ARG A C 1
ATOM 707 O O . ARG A 1 85 ? 2.174 3.508 -10.843 1.00 89.25 85 ARG A O 1
ATOM 714 N N . PRO A 1 86 ? 3.920 4.939 -10.881 1.00 87.88 86 PRO A N 1
ATOM 715 C CA . PRO A 1 86 ? 3.087 6.113 -10.674 1.00 87.88 86 PRO A CA 1
ATOM 716 C C . PRO A 1 86 ? 2.167 6.402 -11.868 1.00 87.88 86 PRO A C 1
ATOM 718 O O . PRO A 1 86 ? 1.116 6.990 -11.651 1.00 87.88 86 PRO A O 1
ATOM 721 N N . GLU A 1 87 ? 2.519 5.970 -13.083 1.00 89.19 87 GLU A N 1
ATOM 722 C CA . GLU A 1 87 ? 1.749 6.222 -14.308 1.00 89.19 87 GLU A CA 1
ATOM 723 C C . GLU A 1 87 ? 0.377 5.530 -14.289 1.00 89.19 87 GLU A C 1
ATOM 725 O O . GLU A 1 87 ? -0.623 6.113 -14.702 1.00 89.19 87 GLU A O 1
ATOM 730 N N . THR A 1 88 ? 0.318 4.294 -13.782 1.00 86.69 88 THR A N 1
ATOM 731 C CA . THR A 1 88 ? -0.911 3.479 -13.728 1.00 86.69 88 THR A CA 1
ATOM 732 C C . THR A 1 88 ? -1.432 3.265 -12.308 1.00 86.69 88 THR A C 1
ATOM 734 O O . THR A 1 88 ? -2.524 2.731 -12.130 1.00 86.69 88 THR A O 1
ATOM 737 N N . HIS A 1 89 ? -0.669 3.671 -11.290 1.00 88.69 89 HIS A N 1
ATOM 738 C CA . HIS A 1 89 ? -0.911 3.345 -9.882 1.00 88.69 89 HIS A CA 1
ATOM 739 C C . HIS A 1 89 ? -1.011 1.830 -9.619 1.00 88.69 89 HIS A C 1
ATOM 741 O O . HIS A 1 89 ? -1.814 1.375 -8.801 1.00 88.69 89 HIS A O 1
ATOM 747 N N . THR A 1 90 ? -0.180 1.040 -10.307 1.00 89.75 90 THR A N 1
ATOM 748 C CA . THR A 1 90 ? -0.122 -0.423 -10.163 1.00 89.75 90 THR A CA 1
ATOM 749 C C . THR A 1 90 ? 1.307 -0.933 -9.966 1.00 89.75 90 THR A C 1
ATOM 751 O O . THR A 1 90 ? 2.290 -0.232 -10.197 1.00 89.75 90 THR A O 1
ATOM 754 N N . PHE A 1 91 ? 1.440 -2.177 -9.521 1.00 89.00 91 PHE A N 1
ATOM 755 C CA . PHE A 1 91 ? 2.692 -2.920 -9.459 1.00 89.00 91 PHE A CA 1
ATOM 756 C C . PHE A 1 91 ? 2.849 -3.770 -10.718 1.00 89.00 91 PHE A C 1
ATOM 758 O O . PHE A 1 91 ? 2.007 -4.619 -11.004 1.00 89.00 91 PHE A O 1
ATOM 765 N N . HIS A 1 92 ? 3.959 -3.613 -11.432 1.00 84.19 92 HIS A N 1
ATOM 766 C CA . HIS A 1 92 ? 4.273 -4.439 -12.596 1.00 84.19 92 HIS A CA 1
ATOM 767 C C . HIS A 1 92 ? 5.183 -5.601 -12.196 1.00 84.19 92 HIS A C 1
ATOM 769 O O . HIS A 1 92 ? 6.393 -5.454 -12.010 1.00 84.19 92 HIS A O 1
ATOM 775 N N . MET A 1 93 ? 4.585 -6.780 -12.059 1.00 80.75 93 MET A N 1
ATOM 776 C CA . MET A 1 93 ? 5.254 -8.021 -11.682 1.00 80.75 93 MET A CA 1
ATOM 777 C C . MET A 1 93 ? 5.547 -8.872 -12.931 1.00 80.75 93 MET A C 1
ATOM 779 O O . MET A 1 93 ? 4.896 -8.703 -13.960 1.00 80.75 93 MET A O 1
ATOM 783 N N . PRO A 1 94 ? 6.461 -9.861 -12.863 1.00 76.06 94 PRO A N 1
ATOM 784 C CA . PRO A 1 94 ? 6.698 -10.785 -13.980 1.00 76.06 94 PRO A CA 1
ATOM 785 C C . PRO A 1 94 ? 5.454 -11.556 -14.451 1.00 76.06 94 PRO A C 1
ATOM 787 O O . PRO A 1 94 ? 5.425 -12.051 -15.573 1.00 76.06 94 PRO A O 1
ATOM 790 N N . VAL A 1 95 ? 4.452 -11.688 -13.578 1.00 80.69 95 VAL A N 1
ATOM 791 C CA . VAL A 1 95 ? 3.193 -12.407 -13.835 1.00 80.69 95 VAL A CA 1
ATOM 792 C C . VAL A 1 95 ? 2.119 -11.485 -14.434 1.00 80.69 95 VAL A C 1
ATOM 794 O O . VAL A 1 95 ? 1.121 -11.974 -14.953 1.00 80.69 95 VAL A O 1
ATOM 797 N N . GLY A 1 96 ? 2.325 -10.165 -14.397 1.00 84.31 96 GLY A N 1
ATOM 798 C CA . GLY A 1 96 ? 1.373 -9.164 -14.871 1.00 84.31 96 GLY A CA 1
ATOM 799 C C . GLY A 1 96 ? 1.280 -7.951 -13.947 1.00 84.31 96 GLY A C 1
ATOM 800 O O . GLY A 1 96 ? 2.092 -7.768 -13.037 1.00 84.31 96 GLY A O 1
ATOM 801 N N . GLU A 1 97 ? 0.272 -7.124 -14.194 1.00 88.00 97 GLU A N 1
ATOM 802 C CA . GLU A 1 97 ? -0.064 -5.964 -13.368 1.00 88.00 97 GLU A CA 1
ATOM 803 C C . GLU A 1 97 ? -0.875 -6.385 -12.140 1.00 88.00 97 GLU A C 1
ATOM 805 O O . GLU A 1 97 ? -1.734 -7.264 -12.209 1.00 88.00 97 GLU A O 1
ATOM 810 N N . SER A 1 98 ? -0.599 -5.752 -11.005 1.00 89.06 98 SER A N 1
ATOM 811 C CA . SER A 1 98 ? -1.301 -5.975 -9.744 1.00 89.06 98 SER A CA 1
ATOM 812 C C . SER A 1 98 ? -1.602 -4.640 -9.081 1.00 89.06 98 SER A C 1
ATOM 814 O O . SER A 1 98 ? -0.762 -3.749 -9.074 1.00 89.06 98 SER A O 1
ATOM 816 N N . ILE A 1 99 ? -2.76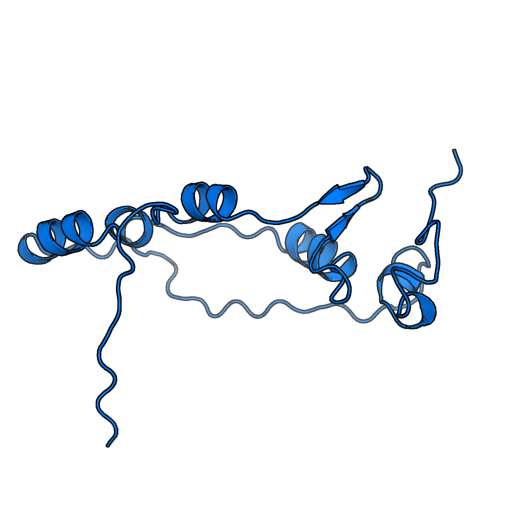6 -4.501 -8.458 1.00 91.38 99 ILE A N 1
ATOM 817 C CA . ILE A 1 99 ? -3.166 -3.299 -7.715 1.00 91.38 99 ILE A CA 1
ATOM 818 C C . ILE A 1 99 ? -3.614 -3.692 -6.306 1.00 91.38 99 ILE A C 1
ATOM 820 O O . ILE A 1 99 ? -4.114 -4.797 -6.115 1.00 91.38 99 ILE A O 1
ATOM 824 N N . ILE A 1 100 ? -3.414 -2.811 -5.322 1.00 89.88 100 ILE A N 1
ATOM 825 C CA . ILE A 1 100 ? -4.018 -2.968 -3.990 1.00 89.88 100 ILE A CA 1
ATOM 826 C C . ILE A 1 100 ? -5.438 -2.418 -4.062 1.00 89.88 100 ILE A C 1
ATOM 828 O O . ILE A 1 100 ? -5.636 -1.243 -4.372 1.00 89.88 100 ILE A O 1
ATOM 832 N N . THR A 1 101 ? -6.418 -3.263 -3.771 1.00 92.25 101 THR A N 1
ATOM 833 C CA . THR A 1 101 ? -7.832 -2.884 -3.763 1.00 92.25 101 THR A CA 1
ATOM 834 C C . THR A 1 101 ? -8.291 -2.455 -2.371 1.00 92.25 101 THR A C 1
ATOM 836 O O . THR A 1 101 ? -7.629 -2.712 -1.363 1.00 92.25 101 THR A O 1
ATOM 839 N N . LEU A 1 102 ? -9.464 -1.820 -2.292 1.00 91.69 102 LEU A N 1
ATOM 840 C CA . LEU A 1 102 ? -10.086 -1.519 -0.999 1.00 91.69 102 LEU A CA 1
ATOM 841 C C . LEU A 1 102 ? -10.435 -2.794 -0.221 1.00 91.69 102 LEU A C 1
ATOM 843 O O . LEU A 1 102 ? -10.312 -2.785 1.001 1.00 91.69 102 LEU A O 1
ATOM 847 N N . GLN A 1 103 ? -10.788 -3.894 -0.898 1.00 93.69 103 GLN A N 1
ATOM 848 C CA . GLN A 1 103 ? -11.024 -5.177 -0.230 1.00 93.69 103 GLN A CA 1
ATOM 849 C C . GLN A 1 103 ? -9.748 -5.721 0.423 1.00 93.69 103 GLN A C 1
ATOM 851 O O . GLN A 1 103 ? -9.798 -6.221 1.545 1.00 93.69 103 GLN A O 1
ATOM 856 N N . ASP A 1 104 ? -8.594 -5.592 -0.240 1.00 91.81 104 ASP A N 1
ATOM 857 C CA . ASP A 1 104 ? -7.315 -6.004 0.350 1.00 91.81 104 ASP A CA 1
ATOM 858 C C . ASP A 1 104 ? -7.013 -5.196 1.618 1.00 91.81 104 ASP A C 1
ATOM 860 O O . ASP A 1 104 ? -6.587 -5.752 2.633 1.00 91.81 104 ASP A O 1
ATOM 864 N N . VAL A 1 105 ? -7.278 -3.884 1.584 1.00 88.25 105 VAL A N 1
ATOM 865 C CA . VAL A 1 105 ? -7.133 -2.999 2.748 1.00 88.25 105 VAL A CA 1
ATOM 866 C C . VAL A 1 105 ? -8.091 -3.417 3.862 1.00 88.25 105 VAL A C 1
ATOM 868 O O . VAL A 1 105 ? -7.655 -3.560 5.003 1.00 88.25 105 VAL A O 1
ATOM 871 N N . GLU A 1 106 ? -9.361 -3.673 3.553 1.00 91.31 106 GLU A N 1
ATOM 872 C CA . GLU A 1 106 ? -10.352 -4.144 4.524 1.00 91.31 106 GLU A CA 1
ATOM 873 C C . GLU A 1 106 ? -9.907 -5.434 5.213 1.00 91.31 106 GLU A C 1
ATOM 875 O O . GLU A 1 106 ? -9.914 -5.508 6.442 1.00 91.31 106 GLU A O 1
ATOM 880 N N . VAL A 1 107 ? -9.445 -6.424 4.450 1.00 88.69 107 VAL A N 1
ATOM 881 C CA . VAL A 1 107 ? -8.936 -7.684 5.005 1.00 88.69 107 VAL A CA 1
ATOM 882 C C . VAL A 1 107 ? -7.702 -7.442 5.877 1.00 88.69 107 VAL A C 1
ATOM 884 O O . VAL A 1 107 ? -7.561 -8.055 6.937 1.00 88.69 107 VAL A O 1
ATOM 887 N N . PHE A 1 108 ? -6.812 -6.539 5.462 1.00 84.88 108 PHE A N 1
ATOM 888 C CA . PHE A 1 108 ? -5.550 -6.293 6.153 1.00 84.88 108 PHE A CA 1
ATOM 889 C C . PHE A 1 108 ? -5.708 -5.502 7.457 1.00 84.88 108 PHE A C 1
ATOM 891 O O . PHE A 1 108 ? -5.044 -5.813 8.449 1.00 84.88 108 PHE A O 1
ATOM 898 N N . VAL A 1 109 ? -6.567 -4.476 7.479 1.00 84.69 109 VAL A N 1
ATOM 899 C CA . VAL A 1 109 ? -6.724 -3.580 8.640 1.00 84.69 109 VAL A CA 1
ATOM 900 C C . VAL A 1 109 ? -8.035 -3.761 9.406 1.00 84.69 109 VAL A C 1
ATOM 902 O O . VAL A 1 109 ? -8.162 -3.248 10.519 1.00 84.69 109 VAL A O 1
ATOM 905 N N . GLY A 1 110 ? -9.003 -4.489 8.848 1.00 87.81 110 GLY A N 1
ATOM 906 C CA . GLY A 1 110 ? -10.331 -4.692 9.427 1.00 87.81 110 GLY A CA 1
ATOM 907 C C . GLY A 1 110 ? -11.213 -3.440 9.415 1.00 87.81 110 GLY A C 1
ATOM 908 O O . GLY A 1 110 ? -12.074 -3.312 10.286 1.00 87.81 110 GLY A O 1
ATOM 909 N N . LEU A 1 111 ? -10.953 -2.498 8.502 1.00 89.56 111 LEU A N 1
ATOM 910 C CA . LEU A 1 111 ? -11.817 -1.343 8.254 1.00 89.56 111 LEU A CA 1
ATOM 911 C C . LEU A 1 111 ? -12.789 -1.689 7.128 1.00 89.56 111 LEU A C 1
ATOM 913 O O . LEU A 1 111 ? -12.320 -2.156 6.095 1.00 89.56 111 LEU A O 1
ATOM 917 N N . PRO A 1 11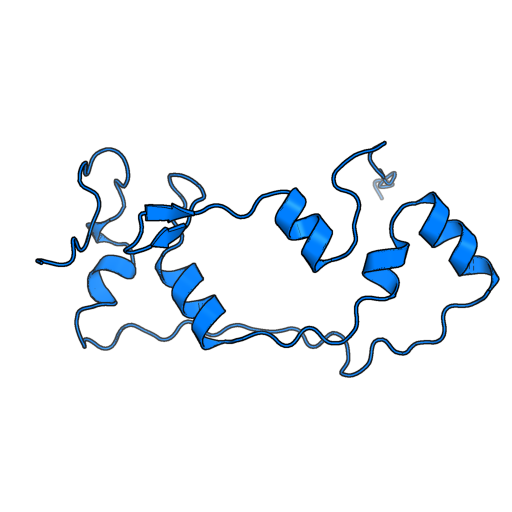2 ? -14.095 -1.447 7.296 1.00 88.31 112 PRO A N 1
ATOM 918 C CA . PRO A 1 112 ? -15.061 -1.774 6.262 1.00 88.31 112 PRO A CA 1
ATOM 919 C C . PRO A 1 112 ? -14.814 -0.916 5.015 1.00 88.31 112 PRO A C 1
ATOM 921 O O . PRO A 1 112 ? -14.665 0.304 5.124 1.00 88.31 112 PRO A O 1
ATOM 924 N N . ALA A 1 113 ? -14.751 -1.555 3.845 1.00 90.38 113 ALA A N 1
ATOM 925 C CA . ALA A 1 113 ? -14.671 -0.845 2.568 1.00 90.38 113 ALA A CA 1
ATOM 926 C C . ALA A 1 113 ? -16.023 -0.215 2.189 1.00 90.38 113 ALA A C 1
ATOM 928 O O . ALA A 1 113 ? -16.060 0.833 1.546 1.00 90.38 113 ALA A O 1
ATOM 929 N N . ASP A 1 114 ? -17.117 -0.839 2.631 1.00 89.44 114 ASP A N 1
ATOM 930 C CA . ASP A 1 114 ? -18.489 -0.408 2.389 1.00 89.44 114 ASP A CA 1
ATOM 931 C C . ASP A 1 114 ? -19.104 0.285 3.617 1.00 89.44 114 ASP A C 1
ATOM 933 O O . ASP A 1 114 ? -18.821 -0.062 4.766 1.00 89.44 114 ASP A O 1
ATOM 937 N N . GLY A 1 115 ? -20.022 1.224 3.379 1.00 86.06 115 GLY A N 1
ATOM 938 C CA . GLY A 1 115 ? -20.795 1.903 4.420 1.00 86.06 115 GLY A CA 1
ATOM 939 C C . GLY A 1 115 ? -20.725 3.425 4.335 1.00 86.06 115 GLY A C 1
ATOM 940 O O . GLY A 1 115 ? -20.205 3.994 3.377 1.00 86.06 115 GLY A O 1
ATOM 941 N N . GLU A 1 116 ? -21.281 4.090 5.347 1.00 84.81 116 GLU A N 1
ATOM 942 C CA . GLU A 1 116 ? -21.259 5.551 5.429 1.00 84.81 116 GLU A CA 1
ATOM 943 C C . GLU A 1 116 ? -19.846 6.065 5.752 1.00 84.81 116 GLU A C 1
ATOM 945 O O . GLU A 1 116 ? -19.193 5.538 6.662 1.00 84.81 116 GLU A O 1
ATOM 950 N N . PRO A 1 117 ? -19.364 7.112 5.057 1.00 82.81 117 PRO A N 1
ATOM 951 C CA . PRO A 1 117 ? -18.044 7.662 5.307 1.00 82.81 117 PRO A CA 1
ATOM 952 C C . PRO A 1 117 ? -17.976 8.289 6.702 1.00 82.81 117 PRO A C 1
ATOM 954 O O . PRO A 1 117 ? -18.814 9.102 7.095 1.00 82.81 117 PRO A O 1
ATOM 957 N N . VAL A 1 118 ? -16.921 7.962 7.445 1.00 79.81 118 VAL A N 1
ATOM 958 C CA . VAL A 1 118 ? -16.640 8.605 8.732 1.00 79.81 118 VAL A CA 1
ATOM 959 C C . VAL A 1 118 ? -15.872 9.899 8.474 1.00 79.81 118 VAL A C 1
ATOM 961 O O . VAL A 1 118 ? -14.674 9.879 8.202 1.00 79.81 118 VAL A O 1
ATOM 964 N N . ILE A 1 119 ? -16.572 11.031 8.556 1.00 81.38 119 ILE A N 1
ATOM 965 C CA . ILE A 1 119 ? -16.007 12.374 8.369 1.00 81.38 119 ILE A CA 1
ATOM 966 C C . ILE A 1 119 ? -15.832 13.096 9.710 1.00 81.38 119 ILE A C 1
ATOM 968 O O . ILE A 1 119 ? -16.664 12.981 10.609 1.00 81.38 119 ILE A O 1
ATOM 972 N N . GLY A 1 120 ? -14.745 13.855 9.848 1.00 77.44 120 GLY A N 1
ATOM 973 C CA . GLY A 1 120 ? -14.526 14.771 10.968 1.00 77.44 120 GLY A CA 1
ATOM 974 C C . GLY A 1 120 ? -14.735 16.216 10.524 1.00 77.44 120 GLY A C 1
ATOM 975 O O . GLY A 1 120 ? -14.352 16.574 9.413 1.00 77.44 120 GLY A O 1
ATOM 976 N N . GLN A 1 121 ? -15.318 17.057 11.381 1.00 78.38 121 GLN A N 1
ATOM 977 C CA . GLN A 1 121 ? -15.285 18.503 11.162 1.00 78.38 121 GLN A CA 1
ATOM 978 C C . GLN A 1 121 ? -13.926 19.030 11.619 1.00 78.38 121 GLN A C 1
ATOM 980 O O . GLN A 1 121 ? -13.611 18.982 12.807 1.00 78.38 121 GLN A O 1
ATOM 985 N N . MET A 1 122 ? -13.114 19.497 10.675 1.00 72.75 122 MET A N 1
ATOM 986 C CA . MET A 1 122 ? -11.933 20.290 11.000 1.00 72.75 122 MET A CA 1
ATOM 987 C C . MET A 1 122 ? -12.435 21.693 11.353 1.00 72.75 122 MET A C 1
ATOM 989 O O . MET A 1 122 ? -13.094 22.325 10.533 1.00 72.75 122 MET A O 1
ATOM 993 N N . HIS A 1 123 ? -12.231 22.130 12.597 1.00 69.56 123 HIS A N 1
ATOM 994 C CA . HIS A 1 123 ? -12.366 23.549 12.921 1.00 69.56 123 HIS A CA 1
ATOM 995 C C . HIS A 1 123 ? -11.136 24.246 12.344 1.00 69.56 123 HIS A C 1
ATOM 997 O O . HIS A 1 123 ? -10.014 23.848 12.659 1.00 69.56 123 HIS A O 1
ATOM 1003 N N . ASP A 1 124 ? -11.362 25.227 11.478 1.00 69.25 124 ASP A N 1
ATOM 1004 C CA . ASP A 1 124 ? -10.315 26.149 11.059 1.00 69.25 124 ASP A CA 1
ATOM 1005 C C . ASP A 1 124 ? -10.051 27.107 12.234 1.00 69.25 124 ASP A C 1
ATOM 1007 O O . ASP A 1 124 ? -10.909 27.935 12.552 1.00 69.25 124 ASP A O 1
ATOM 1011 N N . ASP A 1 125 ? -8.902 26.943 12.894 1.00 59.72 125 ASP A N 1
ATOM 1012 C CA . ASP A 1 125 ? -8.313 27.920 13.826 1.00 59.72 125 ASP A CA 1
ATOM 1013 C C . ASP A 1 125 ? -7.334 28.846 13.082 1.00 59.72 125 ASP A C 1
ATOM 1015 O O . ASP A 1 125 ? -6.543 28.335 12.249 1.00 59.72 125 ASP A O 1
#

pLDDT: mean 79.57, std 11.38, range [41.53, 93.81]